Protein AF-A0A748B3A8-F1 (afdb_monomer)

Foldseek 3Di:
DPVVVVVVCVVLQDWDADVPDPQGTDDPNDGPVLCVVVPNPDDSRPCDPVNVVVSD

Mean predicted aligned error: 10.86 Å

Sequence (56 aa):
MNPIIDGIIALEGGYVFNPKDKGGATHWGITEATARAHGYAGDMRDLTHAEAYAIL

pLDDT: mean 72.78, std 17.21, range [45.19, 92.56]

InterPro domains:
  IPR008565 TtsA-like, Glycoside hydrolase family 108 domain [PF05838] (6-55)
  IPR023346 Lysozyme-like domain superfamily [SSF53955] (2-55)

Radius of gyration: 12.43 Å; Cα contacts (8 Å, |Δi|>4): 41; chains: 1; bounding box: 35×20×30 Å

Nearest PDB structures (foldseek):
  6v40-assembly1_A  TM=6.612E-01  e=3.657E-05  Salmonella enterica subsp. enterica serovar Typhi
  6v3z-assembly1_B-2  TM=7.148E-01  e=1.314E-03  Salmonella enterica subsp. enterica serovar Enteritidis
  2ikb-assembly2_B  TM=7.140E-01  e=5.351E-03  Neisseria meningitidis MC58
  2ikb-assembly1_A  TM=6.874E-01  e=4.988E-03  Neisseria meningitidis MC58
  7dnp-assembly1_A  TM=6.461E-01  e=2.180E-02  Brucella abortus bv. 1 str. 9-941

Secondary structure (DSSP, 8-state):
--HHHHHHHHHHSS-B--TT-TT--EETTEEHHHHHHTT--S-GGG--HHHHHHH-

Solvent-accessible surface area (backbone atoms only — not comparable to full-atom values): 3636 Å² total; per-residue (Å²): 136,64,71,68,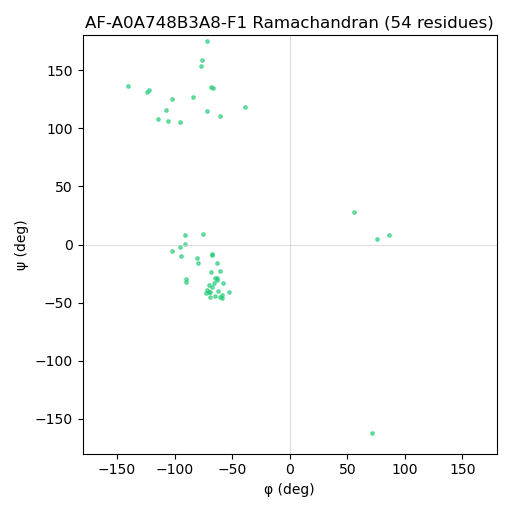59,58,52,48,55,72,63,64,77,53,85,51,75,50,95,86,48,92,61,52,49,38,41,98,89,41,33,44,65,60,39,46,74,71,66,52,82,71,60,60,88,71,62,43,73,69,57,50,62,73,68,108

Organism: Salmonella enterica (NCBI:txid28901)

Structure (mmCIF, N/CA/C/O backbone):
data_AF-A0A748B3A8-F1
#
_entry.id   AF-A0A748B3A8-F1
#
loop_
_atom_site.group_PDB
_atom_site.id
_atom_site.type_symbol
_atom_site.label_atom_id
_atom_site.label_alt_id
_atom_site.label_comp_id
_atom_site.label_asym_id
_atom_site.label_entity_id
_atom_site.label_seq_id
_atom_site.pdbx_PDB_ins_code
_atom_site.Cartn_x
_atom_site.Cartn_y
_atom_site.Cartn_z
_atom_site.occupancy
_atom_site.B_iso_or_equiv
_atom_site.auth_seq_id
_atom_site.auth_comp_id
_atom_site.auth_asym_id
_atom_site.auth_atom_id
_atom_site.pdbx_PDB_model_num
ATOM 1 N N . MET A 1 1 ? 22.001 10.422 -14.167 1.00 47.22 1 MET A N 1
ATOM 2 C CA . MET A 1 1 ? 21.553 9.393 -13.206 1.00 47.22 1 MET A CA 1
ATOM 3 C C . MET A 1 1 ? 21.988 9.841 -11.828 1.00 47.22 1 MET A C 1
ATOM 5 O O . MET A 1 1 ? 23.163 10.148 -11.662 1.00 47.22 1 MET A O 1
ATOM 9 N N . ASN A 1 2 ? 21.037 10.026 -10.910 1.00 45.19 2 ASN A N 1
ATOM 10 C CA . ASN A 1 2 ? 21.311 10.475 -9.547 1.00 45.19 2 ASN A CA 1
ATOM 11 C C . ASN A 1 2 ? 21.408 9.226 -8.652 1.00 45.19 2 ASN A C 1
ATOM 13 O O . ASN A 1 2 ? 20.368 8.646 -8.345 1.00 45.19 2 ASN A O 1
ATOM 17 N N . PRO A 1 3 ? 22.616 8.818 -8.231 1.00 56.78 3 PRO A N 1
ATOM 18 C CA . PRO A 1 3 ? 22.838 7.550 -7.532 1.00 56.78 3 PRO A CA 1
ATOM 19 C C . PRO A 1 3 ? 22.127 7.466 -6.174 1.00 56.78 3 PRO A C 1
ATOM 21 O O . PRO A 1 3 ? 21.960 6.377 -5.633 1.00 56.78 3 PRO A O 1
ATOM 24 N N . ILE A 1 4 ? 21.679 8.601 -5.627 1.00 58.09 4 ILE A N 1
ATOM 25 C CA . ILE A 1 4 ? 20.908 8.646 -4.381 1.00 58.09 4 ILE A CA 1
ATOM 26 C C . ILE A 1 4 ? 19.491 8.101 -4.600 1.00 58.09 4 ILE A C 1
ATOM 28 O O . ILE A 1 4 ? 18.975 7.376 -3.757 1.00 58.09 4 ILE A O 1
ATOM 32 N N . ILE A 1 5 ? 18.873 8.408 -5.743 1.00 55.34 5 ILE A N 1
ATOM 33 C CA . ILE A 1 5 ? 17.498 7.989 -6.048 1.00 55.34 5 ILE A CA 1
ATOM 34 C C . ILE A 1 5 ? 17.458 6.487 -6.346 1.00 55.34 5 ILE A C 1
ATOM 36 O O . ILE A 1 5 ? 16.594 5.781 -5.832 1.00 55.34 5 ILE A O 1
ATOM 40 N N . ASP A 1 6 ? 18.444 5.988 -7.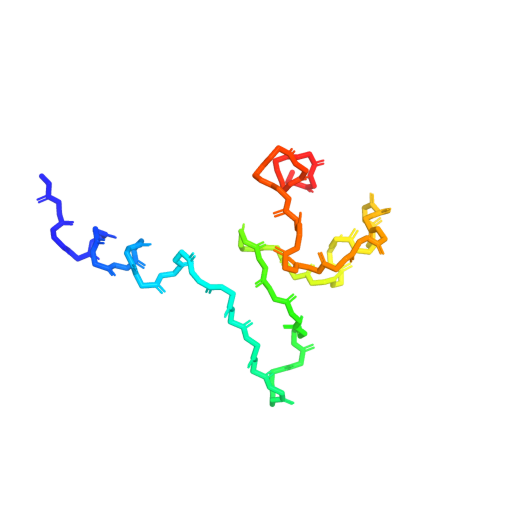092 1.00 53.59 6 ASP A N 1
ATOM 41 C CA . ASP A 1 6 ? 18.536 4.567 -7.440 1.00 53.59 6 ASP A CA 1
ATOM 42 C C . ASP A 1 6 ? 18.791 3.690 -6.198 1.00 53.59 6 ASP A C 1
ATOM 44 O O . ASP A 1 6 ? 18.259 2.585 -6.097 1.00 53.59 6 ASP A O 1
ATOM 48 N N . GLY A 1 7 ? 19.535 4.201 -5.208 1.00 56.34 7 GLY A N 1
ATOM 49 C CA . GLY A 1 7 ? 19.747 3.527 -3.923 1.00 56.34 7 GLY A CA 1
ATOM 50 C C . GLY A 1 7 ? 18.503 3.487 -3.030 1.00 56.34 7 GLY A C 1
ATOM 51 O O . GLY A 1 7 ? 18.284 2.493 -2.342 1.00 56.34 7 GLY A O 1
ATOM 52 N N . ILE A 1 8 ? 17.666 4.529 -3.068 1.00 56.75 8 ILE A N 1
ATOM 53 C CA . ILE A 1 8 ? 16.394 4.568 -2.328 1.00 56.75 8 ILE A CA 1
ATOM 54 C C . ILE A 1 8 ? 15.399 3.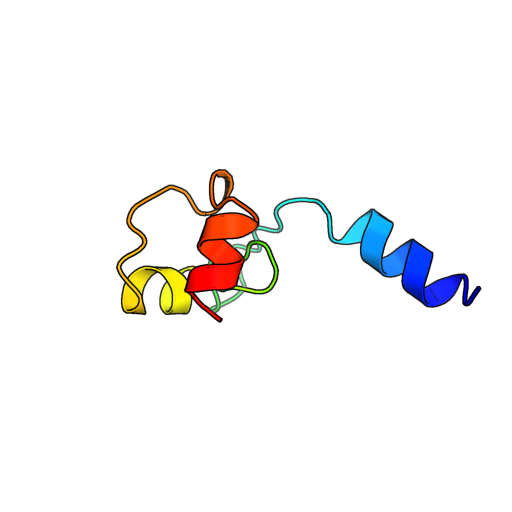576 -2.941 1.00 56.75 8 ILE A C 1
ATOM 56 O O . ILE A 1 8 ? 14.805 2.782 -2.221 1.00 56.75 8 ILE A O 1
ATOM 60 N N . ILE A 1 9 ? 15.276 3.545 -4.271 1.00 52.69 9 ILE A N 1
ATOM 61 C CA . ILE A 1 9 ? 14.352 2.633 -4.965 1.00 52.69 9 ILE A CA 1
ATOM 62 C C . ILE A 1 9 ? 14.783 1.165 -4.812 1.00 52.69 9 ILE A C 1
ATOM 64 O O . ILE A 1 9 ? 13.934 0.294 -4.634 1.00 52.69 9 ILE A O 1
ATOM 68 N N . ALA A 1 10 ? 16.090 0.874 -4.817 1.00 55.34 10 ALA A N 1
ATOM 69 C CA . ALA A 1 10 ? 16.595 -0.478 -4.569 1.00 55.34 10 ALA A CA 1
ATOM 70 C C . ALA A 1 10 ? 16.379 -0.958 -3.120 1.00 55.34 10 ALA A C 1
ATOM 72 O O . ALA A 1 10 ? 16.343 -2.165 -2.880 1.00 55.34 10 ALA A O 1
ATOM 73 N N . LEU A 1 11 ? 16.231 -0.035 -2.163 1.00 50.78 11 LEU A N 1
ATOM 74 C CA . LEU A 1 11 ? 15.997 -0.347 -0.751 1.00 50.78 11 LEU A CA 1
ATOM 75 C C . LEU A 1 11 ? 14.497 -0.455 -0.407 1.00 50.78 11 LEU A C 1
ATOM 77 O O . LEU A 1 11 ? 14.124 -1.265 0.435 1.00 50.78 11 LEU A O 1
ATOM 81 N N . GLU A 1 12 ? 13.644 0.317 -1.086 1.00 50.59 12 GLU A N 1
ATOM 82 C CA . GLU A 1 12 ? 12.190 0.434 -0.845 1.00 50.59 12 GLU A CA 1
ATOM 83 C C . GLU A 1 12 ? 11.336 -0.557 -1.662 1.00 50.59 12 GLU A C 1
ATOM 85 O O . GLU A 1 12 ? 10.112 -0.576 -1.556 1.00 50.59 12 GLU A O 1
ATOM 90 N N . GLY A 1 13 ? 11.956 -1.415 -2.474 1.00 46.03 13 GLY A N 1
ATOM 91 C CA . GLY A 1 13 ? 11.260 -2.474 -3.218 1.00 46.03 13 GLY A CA 1
ATOM 92 C C . GLY A 1 13 ? 10.843 -3.682 -2.367 1.00 46.03 13 GLY A C 1
ATOM 93 O O . GLY A 1 13 ? 10.454 -4.711 -2.917 1.00 46.03 13 GLY A O 1
ATOM 94 N N . GLY A 1 14 ? 10.977 -3.599 -1.042 1.00 58.94 14 GLY A N 1
ATOM 95 C CA . GLY A 1 14 ? 10.666 -4.671 -0.106 1.00 58.94 14 GLY A CA 1
ATOM 96 C C . GLY A 1 14 ? 9.656 -4.215 0.935 1.00 58.94 14 GLY A C 1
ATOM 97 O O . GLY A 1 14 ? 9.829 -3.175 1.558 1.00 58.94 14 GLY A O 1
ATOM 98 N N . TYR A 1 15 ? 8.615 -5.022 1.135 1.00 49.44 15 TYR A N 1
ATOM 99 C CA . TYR A 1 15 ? 7.628 -4.886 2.205 1.00 49.44 15 TYR A CA 1
ATOM 100 C C . TYR A 1 15 ? 8.264 -4.449 3.539 1.00 49.44 15 TYR A C 1
ATOM 102 O O . TYR A 1 15 ? 9.080 -5.175 4.114 1.00 49.44 15 TYR A O 1
ATOM 110 N N . VAL A 1 16 ? 7.855 -3.285 4.054 1.00 54.62 16 VAL A N 1
ATOM 111 C CA . VAL A 1 16 ? 8.278 -2.772 5.363 1.00 54.62 16 VAL A CA 1
ATOM 112 C C . VAL A 1 16 ? 7.109 -2.891 6.335 1.00 54.62 16 VAL A C 1
ATOM 114 O O . VAL A 1 16 ? 6.075 -2.244 6.179 1.00 54.62 16 VAL A O 1
ATOM 117 N N . PHE A 1 17 ? 7.277 -3.719 7.366 1.00 49.47 17 PHE A N 1
ATOM 118 C CA . PHE A 1 17 ? 6.355 -3.793 8.497 1.00 49.47 17 PHE A CA 1
ATOM 119 C C . PHE A 1 17 ? 7.063 -3.322 9.762 1.00 49.47 17 PHE A C 1
ATOM 121 O O . PHE A 1 17 ? 7.922 -4.019 10.302 1.00 49.47 17 PHE A O 1
ATOM 128 N N . ASN A 1 18 ? 6.696 -2.135 10.243 1.00 53.59 18 ASN A N 1
ATOM 129 C CA . ASN A 1 18 ? 7.157 -1.612 11.520 1.00 53.59 18 ASN A CA 1
ATOM 130 C C . ASN A 1 18 ? 6.007 -1.697 12.547 1.00 53.59 18 ASN A C 1
ATOM 132 O O . ASN A 1 18 ? 5.081 -0.892 12.485 1.00 53.59 18 ASN A O 1
ATOM 136 N N . PRO A 1 19 ? 6.048 -2.624 13.524 1.00 54.25 19 PRO A N 1
ATOM 137 C CA . PRO A 1 19 ? 4.977 -2.794 14.514 1.00 54.25 19 PRO A CA 1
ATOM 138 C C . PRO A 1 19 ? 4.835 -1.618 15.499 1.00 54.25 19 PRO A C 1
ATOM 140 O O . PRO A 1 19 ? 3.892 -1.596 16.288 1.00 54.25 19 PRO A O 1
ATOM 143 N N . LYS A 1 20 ? 5.762 -0.647 15.487 1.00 53.44 20 LYS A N 1
ATOM 144 C CA . LYS A 1 20 ? 5.651 0.610 16.248 1.00 53.44 20 LYS A CA 1
ATOM 145 C C . LYS A 1 20 ? 5.060 1.763 15.434 1.00 53.44 20 LYS A C 1
ATOM 147 O O . LYS A 1 20 ? 4.756 2.801 16.023 1.00 53.44 20 LYS A O 1
ATOM 152 N N . ASP A 1 21 ? 4.897 1.599 14.123 1.00 52.62 21 ASP A N 1
ATOM 153 C CA . ASP A 1 21 ? 4.289 2.615 13.274 1.00 52.62 21 ASP A CA 1
ATOM 154 C C . ASP A 1 21 ? 2.770 2.512 13.316 1.00 52.62 21 ASP A C 1
ATOM 156 O O . ASP A 1 21 ? 2.176 1.472 13.036 1.00 52.62 21 ASP A O 1
ATOM 160 N N . LYS A 1 22 ? 2.119 3.633 13.621 1.00 52.31 22 LYS A N 1
ATOM 161 C CA . LYS A 1 22 ? 0.651 3.723 13.636 1.00 52.31 22 LYS A CA 1
ATOM 162 C C . LYS A 1 22 ? 0.033 3.594 12.234 1.00 52.31 22 LYS A C 1
ATOM 164 O O . LYS A 1 22 ? -1.185 3.504 12.133 1.00 52.31 22 LYS A O 1
ATOM 169 N N . GLY A 1 23 ? 0.857 3.614 11.180 1.00 55.25 23 GLY A N 1
ATOM 170 C CA . GLY A 1 23 ? 0.446 3.529 9.775 1.00 55.25 23 GLY A CA 1
ATOM 171 C C . GLY A 1 23 ? 0.146 2.114 9.264 1.00 55.25 23 GLY A C 1
ATOM 172 O O . GLY A 1 23 ? -0.451 1.988 8.199 1.00 55.25 23 GLY A O 1
ATOM 173 N N . GLY A 1 24 ? 0.501 1.066 10.017 1.00 65.44 24 GLY A N 1
ATOM 174 C CA . GLY A 1 24 ? 0.269 -0.322 9.605 1.00 65.44 24 GLY A CA 1
ATOM 175 C C . GLY A 1 24 ? 1.182 -0.776 8.460 1.00 65.44 24 GLY A C 1
ATOM 176 O O . GLY A 1 24 ? 2.233 -0.186 8.215 1.00 65.44 24 GLY A O 1
ATOM 177 N N . ALA A 1 25 ? 0.810 -1.866 7.785 1.00 73.88 25 ALA A N 1
ATOM 178 C CA . ALA A 1 25 ? 1.558 -2.366 6.634 1.00 73.88 25 ALA A CA 1
ATOM 179 C C . ALA A 1 25 ? 1.484 -1.375 5.458 1.00 73.88 25 ALA A C 1
ATOM 181 O O . ALA A 1 25 ? 0.399 -0.897 5.124 1.00 73.88 25 ALA A O 1
ATOM 182 N N . THR A 1 26 ? 2.623 -1.114 4.812 1.00 80.62 26 THR A N 1
ATOM 183 C CA . THR A 1 26 ? 2.717 -0.233 3.639 1.00 80.62 26 THR A CA 1
ATOM 184 C C . THR A 1 26 ? 3.305 -1.001 2.462 1.00 80.62 26 THR A C 1
ATOM 186 O O . THR A 1 26 ? 4.317 -1.686 2.611 1.00 80.62 26 THR A O 1
ATOM 189 N N . HIS A 1 27 ? 2.686 -0.878 1.288 1.00 83.69 27 HIS A N 1
ATOM 190 C CA . HIS A 1 27 ? 3.193 -1.440 0.034 1.00 83.69 27 HIS A CA 1
ATOM 191 C C . HIS A 1 27 ? 2.943 -0.444 -1.101 1.00 83.69 27 HIS A C 1
ATOM 193 O O . HIS A 1 27 ? 1.878 0.165 -1.151 1.00 83.69 27 HIS A O 1
ATOM 199 N N . TRP A 1 28 ? 3.928 -0.231 -1.981 1.00 85.25 28 TRP A N 1
ATOM 200 C CA . TRP A 1 28 ? 3.860 0.758 -3.074 1.00 85.25 28 TRP A CA 1
ATOM 201 C C . TRP A 1 28 ? 3.558 2.193 -2.599 1.00 85.25 28 TRP A C 1
ATOM 203 O O . TRP A 1 28 ? 2.951 2.978 -3.320 1.00 85.25 28 TRP A O 1
ATOM 213 N N . GLY A 1 29 ? 3.947 2.540 -1.366 1.00 84.31 29 GLY A N 1
ATOM 214 C CA . GLY A 1 29 ? 3.617 3.832 -0.749 1.00 84.31 29 GLY A CA 1
ATOM 215 C C . GLY A 1 29 ? 2.170 3.954 -0.248 1.00 84.31 29 GLY A C 1
ATOM 216 O O . GLY A 1 29 ? 1.780 5.019 0.226 1.00 84.31 29 GLY A O 1
ATOM 217 N N . ILE A 1 30 ? 1.379 2.880 -0.312 1.00 85.25 30 ILE A N 1
ATOM 218 C CA . ILE A 1 30 ? -0.013 2.834 0.141 1.00 85.25 30 ILE A CA 1
ATOM 219 C C . ILE A 1 30 ? -0.074 2.135 1.490 1.00 85.25 30 ILE A C 1
ATOM 221 O O . ILE A 1 30 ? 0.402 1.009 1.640 1.00 85.25 30 ILE A O 1
ATOM 225 N N . THR A 1 31 ? -0.667 2.802 2.476 1.00 88.75 31 THR A N 1
ATOM 226 C CA . THR A 1 31 ? -0.917 2.207 3.791 1.00 88.75 31 THR A CA 1
ATOM 227 C C . THR A 1 31 ? -2.114 1.268 3.728 1.00 88.75 31 THR A C 1
ATOM 229 O O . THR A 1 31 ? -3.041 1.466 2.939 1.00 88.75 31 THR A O 1
ATOM 232 N N . GLU A 1 32 ? -2.144 0.274 4.613 1.00 87.75 32 GLU A N 1
ATOM 233 C CA . GLU A 1 32 ? -3.285 -0.631 4.741 1.00 87.75 32 GLU A CA 1
ATOM 234 C C . GLU A 1 32 ? -4.599 0.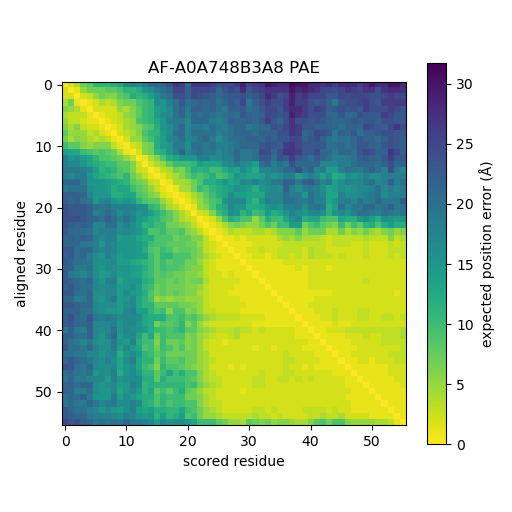137 4.924 1.00 87.75 32 GLU A C 1
ATOM 236 O O . GLU A 1 32 ? -5.594 -0.203 4.294 1.00 87.75 32 GLU A O 1
ATOM 241 N N . ALA A 1 33 ? -4.604 1.210 5.719 1.00 88.88 33 ALA A N 1
ATOM 242 C CA . ALA A 1 33 ? -5.795 2.028 5.937 1.00 88.88 33 ALA A CA 1
ATOM 243 C C . ALA A 1 33 ? -6.347 2.627 4.629 1.00 88.88 33 ALA A C 1
ATOM 245 O O . ALA A 1 33 ? -7.551 2.532 4.379 1.00 88.88 33 ALA A O 1
ATOM 246 N N . THR A 1 34 ? -5.481 3.192 3.781 1.00 90.25 34 THR A N 1
ATOM 247 C CA . THR A 1 34 ? -5.875 3.712 2.463 1.00 90.25 34 THR A CA 1
ATOM 248 C C . THR A 1 34 ? -6.364 2.582 1.559 1.00 90.25 34 THR A C 1
ATOM 250 O O . THR A 1 34 ? -7.422 2.700 0.947 1.00 90.25 34 THR A O 1
ATOM 253 N N . ALA A 1 35 ? -5.660 1.448 1.534 1.00 90.31 35 ALA A N 1
ATOM 254 C CA . ALA A 1 35 ? -6.070 0.295 0.742 1.00 90.31 35 ALA A CA 1
ATOM 255 C C . ALA A 1 35 ? -7.456 -0.234 1.167 1.00 90.31 35 ALA A C 1
ATOM 257 O O . ALA A 1 35 ? -8.325 -0.444 0.319 1.00 90.31 35 ALA A O 1
ATOM 258 N N . ARG A 1 36 ? -7.719 -0.361 2.478 1.00 90.81 36 ARG A N 1
ATOM 259 C CA . ARG A 1 36 ? -9.035 -0.765 3.009 1.00 90.81 36 ARG A CA 1
ATOM 260 C C . ARG A 1 36 ? -10.127 0.243 2.654 1.00 90.81 36 ARG A C 1
ATOM 262 O O . ARG A 1 36 ? -11.229 -0.172 2.306 1.00 90.81 36 ARG A O 1
ATOM 269 N N . ALA A 1 37 ? -9.837 1.543 2.711 1.00 91.62 37 ALA A N 1
ATOM 270 C CA . ALA A 1 37 ? -10.795 2.586 2.340 1.00 91.62 37 ALA A CA 1
ATOM 271 C C . ALA A 1 37 ? -11.208 2.512 0.858 1.00 91.62 37 ALA A C 1
ATOM 273 O O . ALA A 1 37 ? -12.347 2.829 0.526 1.00 91.62 37 ALA A O 1
ATOM 274 N N . HIS A 1 38 ? -10.313 2.033 -0.011 1.00 91.19 38 HIS A N 1
ATOM 275 C CA . HIS A 1 38 ? -10.570 1.809 -1.437 1.00 91.19 38 HIS A CA 1
ATOM 276 C C . HIS A 1 38 ? -11.079 0.390 -1.754 1.00 91.19 38 HIS A C 1
ATOM 278 O O . HIS A 1 38 ? -11.224 0.023 -2.918 1.00 91.19 38 HIS A O 1
ATOM 284 N N . GLY A 1 39 ? -11.390 -0.413 -0.731 1.00 92.56 39 GLY A N 1
ATOM 285 C CA . GLY A 1 39 ? -11.991 -1.739 -0.891 1.00 92.56 39 GLY A CA 1
ATOM 286 C C . GLY A 1 39 ? -10.999 -2.881 -1.120 1.00 92.56 39 GLY A C 1
ATOM 287 O O . GLY A 1 39 ? -11.428 -4.009 -1.364 1.00 92.56 39 GLY A O 1
ATOM 288 N N . TYR A 1 40 ? -9.690 -2.643 -1.004 1.00 91.81 40 TYR A N 1
ATOM 289 C CA . TYR A 1 40 ? -8.698 -3.712 -1.072 1.00 91.81 40 TYR A CA 1
ATOM 290 C C . TYR A 1 40 ? -8.748 -4.578 0.196 1.00 91.81 40 TYR A C 1
ATOM 292 O O . TYR A 1 40 ? -8.454 -4.130 1.308 1.00 91.81 40 TYR A O 1
ATOM 300 N N . ALA A 1 41 ? -9.122 -5.846 0.026 1.00 89.56 41 ALA A N 1
ATOM 301 C CA . ALA A 1 41 ? -9.280 -6.823 1.106 1.00 89.56 41 ALA A CA 1
ATOM 302 C C . ALA A 1 41 ? -8.106 -7.824 1.220 1.00 89.56 41 ALA A C 1
ATOM 304 O O . ALA A 1 41 ? -8.058 -8.588 2.182 1.00 89.56 41 ALA A O 1
ATOM 305 N N . GLY A 1 42 ? -7.142 -7.798 0.291 1.00 88.56 42 GLY A N 1
ATOM 306 C CA . GLY A 1 42 ? -5.987 -8.707 0.280 1.00 88.56 42 GLY A CA 1
ATOM 307 C C . GLY A 1 42 ? -4.948 -8.424 1.372 1.00 88.56 42 GLY A C 1
ATOM 30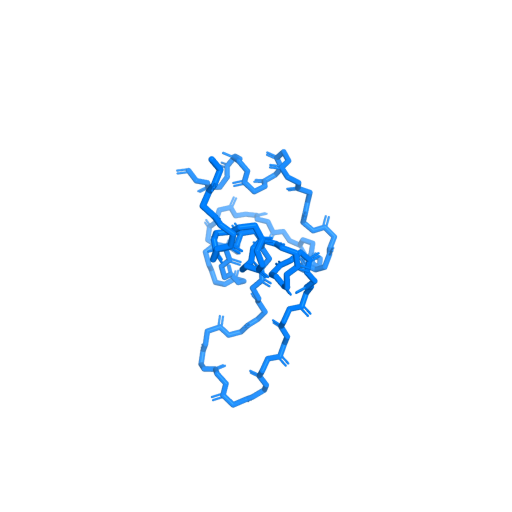8 O O . GLY A 1 42 ? -5.060 -7.448 2.125 1.00 88.56 42 GLY A O 1
ATOM 309 N N . ASP A 1 43 ? -3.930 -9.286 1.463 1.00 89.81 43 ASP A N 1
ATOM 310 C CA . ASP A 1 43 ? -2.724 -8.999 2.248 1.00 89.81 43 ASP A CA 1
ATOM 311 C C . ASP A 1 43 ? -1.965 -7.861 1.556 1.00 89.81 43 ASP A C 1
ATOM 313 O O . ASP A 1 43 ? -1.818 -7.847 0.334 1.00 89.81 43 ASP A O 1
ATOM 317 N N . MET A 1 44 ? -1.482 -6.880 2.316 1.00 87.50 44 MET A N 1
ATOM 318 C CA . MET A 1 44 ? -0.705 -5.778 1.746 1.00 87.50 44 MET A CA 1
ATOM 319 C C . MET A 1 44 ? 0.570 -6.264 1.049 1.00 87.50 44 MET A C 1
ATOM 321 O O . MET A 1 44 ? 1.062 -5.570 0.174 1.00 87.50 44 MET A O 1
ATOM 325 N N . ARG A 1 45 ? 1.108 -7.444 1.383 1.00 85.50 45 ARG A N 1
ATOM 326 C CA . ARG A 1 45 ? 2.236 -8.084 0.676 1.00 85.50 45 ARG A CA 1
ATOM 327 C C . ARG A 1 45 ? 1.903 -8.482 -0.757 1.00 85.50 45 ARG A C 1
ATOM 329 O O . ARG A 1 45 ? 2.804 -8.483 -1.587 1.00 85.50 45 ARG A O 1
ATOM 336 N N . ASP A 1 46 ? 0.637 -8.781 -1.018 1.00 89.88 46 ASP A N 1
ATOM 337 C CA . ASP A 1 46 ? 0.150 -9.240 -2.317 1.00 89.88 46 ASP A CA 1
ATOM 338 C C . ASP A 1 46 ? -0.403 -8.094 -3.170 1.00 89.88 46 ASP A C 1
ATOM 340 O O . ASP A 1 46 ? -0.796 -8.326 -4.311 1.00 89.88 46 ASP A O 1
ATOM 344 N N . LEU A 1 47 ? -0.414 -6.860 -2.641 1.00 85.44 47 LEU A N 1
ATOM 345 C CA . LEU A 1 47 ? -0.885 -5.689 -3.371 1.00 85.44 47 LEU A CA 1
ATOM 346 C C . LEU A 1 47 ? -0.022 -5.515 -4.619 1.00 85.44 47 LEU A C 1
ATOM 348 O O . LEU A 1 47 ? 1.163 -5.187 -4.535 1.00 85.44 47 LEU A O 1
ATOM 352 N N . THR A 1 48 ? -0.604 -5.740 -5.789 1.00 88.81 48 THR A N 1
ATOM 353 C CA . THR A 1 48 ? 0.120 -5.606 -7.049 1.0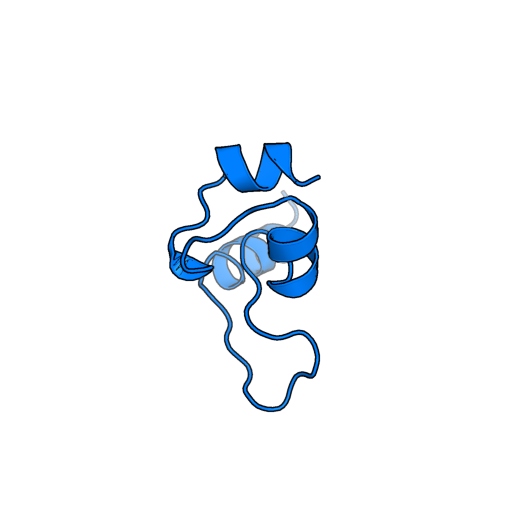0 88.81 48 THR A CA 1
ATOM 354 C C . THR A 1 48 ? 0.296 -4.135 -7.413 1.00 88.81 48 THR A C 1
ATOM 356 O O . THR A 1 48 ? -0.473 -3.268 -6.999 1.00 88.81 48 THR A O 1
ATOM 359 N N . HIS A 1 49 ? 1.277 -3.835 -8.266 1.00 86.38 49 HIS A N 1
ATOM 360 C CA . HIS A 1 49 ? 1.464 -2.477 -8.7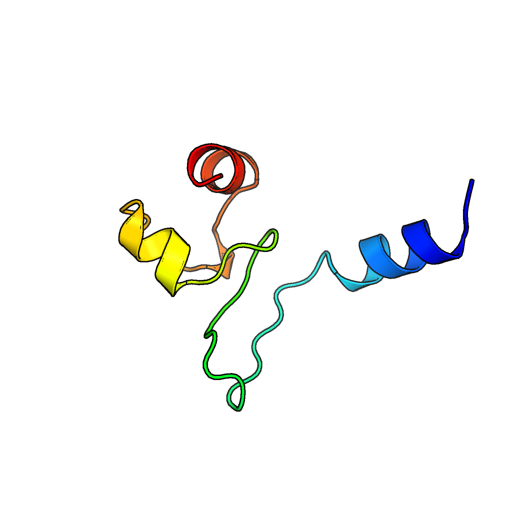86 1.00 86.38 49 HIS A CA 1
ATOM 361 C C . HIS A 1 49 ? 0.209 -1.950 -9.513 1.00 86.38 49 HIS A C 1
ATOM 363 O O . HIS A 1 49 ? -0.075 -0.757 -9.472 1.00 86.38 49 HIS A O 1
ATOM 369 N N . ALA A 1 50 ? -0.557 -2.825 -10.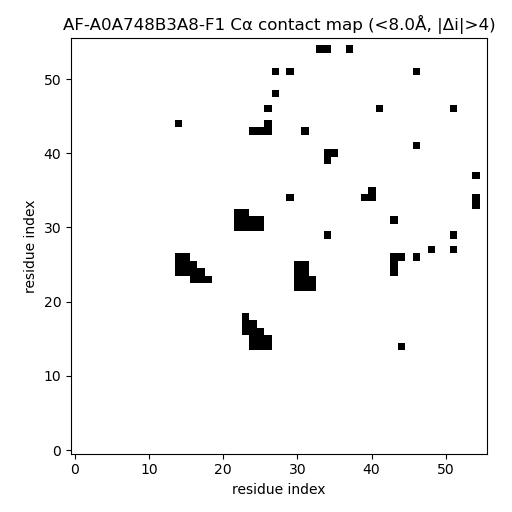176 1.00 87.56 50 ALA A N 1
ATOM 370 C CA . ALA A 1 50 ? -1.786 -2.439 -10.868 1.00 87.56 50 ALA A CA 1
ATOM 371 C C . ALA A 1 50 ? -2.908 -2.063 -9.885 1.00 87.56 50 ALA A C 1
ATOM 373 O O . ALA A 1 50 ? -3.603 -1.075 -10.100 1.00 87.56 50 ALA A O 1
ATOM 374 N N . GLU A 1 51 ? -3.059 -2.816 -8.794 1.00 87.94 51 GLU A N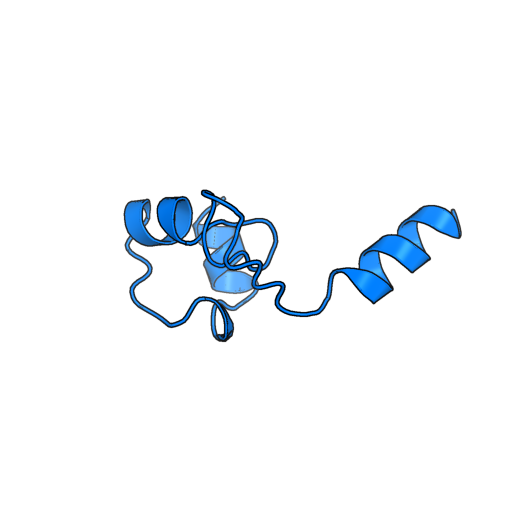 1
ATOM 375 C CA . GLU A 1 51 ? -4.023 -2.503 -7.734 1.00 87.94 51 GLU A CA 1
ATOM 376 C C . GLU A 1 51 ? -3.617 -1.250 -6.963 1.00 87.94 51 GLU A C 1
ATOM 378 O O . GLU A 1 51 ? -4.460 -0.399 -6.698 1.00 87.94 51 GLU A O 1
ATOM 383 N N . ALA A 1 52 ? -2.325 -1.085 -6.673 1.00 88.81 52 ALA A N 1
ATOM 384 C CA . ALA A 1 52 ? -1.813 0.138 -6.070 1.00 88.81 52 ALA A CA 1
ATOM 385 C C . ALA A 1 52 ? -2.099 1.362 -6.952 1.00 88.81 52 ALA A C 1
ATOM 387 O O . ALA A 1 52 ? -2.577 2.383 -6.464 1.00 88.81 52 ALA A O 1
ATOM 388 N N . TYR A 1 53 ? -1.897 1.240 -8.267 1.00 88.00 53 TYR A N 1
ATOM 389 C CA . TYR A 1 53 ? -2.228 2.301 -9.217 1.00 88.00 53 TYR A CA 1
ATOM 390 C C . TYR A 1 53 ? -3.727 2.633 -9.261 1.00 88.00 53 TYR A C 1
ATOM 392 O O . TYR A 1 53 ? -4.080 3.766 -9.552 1.00 88.00 53 TYR A O 1
ATOM 400 N N . ALA A 1 54 ? -4.609 1.673 -8.971 1.00 88.44 54 ALA A N 1
ATOM 401 C CA . ALA A 1 54 ? -6.052 1.909 -8.906 1.00 88.44 54 ALA A CA 1
ATOM 402 C C . ALA A 1 54 ? -6.516 2.563 -7.587 1.00 88.44 54 ALA A C 1
ATOM 404 O O . ALA A 1 54 ? -7.650 3.038 -7.510 1.00 88.44 54 ALA A O 1
ATOM 405 N N . ILE A 1 55 ? -5.679 2.542 -6.543 1.00 86.38 55 ILE A N 1
ATOM 406 C CA . ILE A 1 55 ? -5.962 3.149 -5.232 1.00 86.38 55 ILE A CA 1
ATOM 407 C C . ILE A 1 55 ? -5.481 4.611 -5.176 1.00 86.38 55 ILE A C 1
ATOM 409 O O . ILE A 1 55 ? -6.078 5.406 -4.450 1.00 86.38 55 ILE A O 1
ATOM 413 N N . LEU A 1 56 ? -4.423 4.956 -5.922 1.00 75.94 56 LEU A N 1
ATOM 414 C CA . LEU A 1 56 ? -3.966 6.340 -6.129 1.00 75.94 56 LEU A CA 1
ATOM 415 C C . LEU A 1 56 ? -4.969 7.156 -6.959 1.00 75.94 56 LEU A C 1
ATOM 417 O O . LEU A 1 56 ? -5.131 8.354 -6.632 1.00 75.94 56 LEU A O 1
#